Protein AF-A0A920UY02-F1 (afdb_monomer_lite)

pLDDT: mean 94.12, std 7.3, range [57.94, 98.5]

Sequence (84 aa):
MGGIRDGIDAVKALCLGADAAALGTSVIIAGGCIACMQCHVGQCVTGIATQDPEHEDRYKPSIESKNIHRFLETVRWQIPGVDA

Secondary structure (DSSP, 8-state):
-----SHHHHHHHHHTT-S-----HHHHHHTT----S-GGGTB-TTSSSB--HHHHTT--HHHHHHHHHHHHHHHHHHTGGG--

Structure (mmCIF, N/CA/C/O backbone):
data_AF-A0A920UY02-F1
#
_entry.id   AF-A0A920UY02-F1
#
loop_
_atom_site.group_PDB
_atom_site.id
_atom_site.type_symbol
_atom_site.label_atom_id
_atom_site.label_alt_id
_atom_site.label_comp_id
_atom_site.label_asym_id
_atom_site.label_entity_id
_atom_site.label_seq_id
_atom_site.pdbx_PDB_ins_code
_atom_site.Cartn_x
_atom_site.Cartn_y
_atom_site.Cartn_z
_atom_site.occupancy
_atom_site.B_iso_or_equiv
_atom_site.auth_seq_id
_atom_site.auth_comp_id
_atom_site.auth_asym_id
_atom_site.auth_atom_id
_atom_site.pdbx_PDB_model_num
ATOM 1 N N . MET A 1 1 ? 6.445 -9.445 1.835 1.00 61.09 1 MET A N 1
ATOM 2 C CA . MET A 1 1 ? 5.840 -8.282 1.142 1.00 61.09 1 MET A CA 1
ATOM 3 C C . MET A 1 1 ? 6.600 -8.028 -0.153 1.00 61.09 1 MET A C 1
ATOM 5 O O . MET A 1 1 ? 7.815 -8.149 -0.123 1.00 61.09 1 MET A O 1
ATOM 9 N N . GLY A 1 2 ? 5.909 -7.686 -1.249 1.00 80.19 2 GLY A N 1
ATOM 10 C CA . GLY A 1 2 ? 6.488 -7.477 -2.591 1.00 80.19 2 GLY A CA 1
ATOM 11 C C . GLY A 1 2 ? 7.201 -6.135 -2.834 1.00 80.19 2 GLY A C 1
ATOM 12 O O . GLY A 1 2 ? 7.733 -5.928 -3.912 1.00 80.19 2 GLY A O 1
ATOM 13 N N . GLY A 1 3 ? 7.233 -5.221 -1.856 1.00 92.25 3 GLY A N 1
ATOM 14 C CA . GLY A 1 3 ? 8.154 -4.070 -1.846 1.00 92.25 3 GLY A CA 1
ATOM 15 C C . GLY A 1 3 ? 7.914 -2.938 -2.855 1.00 92.25 3 GLY A C 1
ATOM 16 O O . GLY A 1 3 ? 8.612 -1.935 -2.767 1.00 92.25 3 GLY A O 1
ATOM 17 N N . ILE A 1 4 ? 6.938 -3.046 -3.760 1.00 95.88 4 ILE A N 1
ATOM 18 C CA . ILE A 1 4 ? 6.642 -2.014 -4.767 1.00 95.88 4 ILE A CA 1
ATOM 19 C C . ILE A 1 4 ? 6.024 -0.774 -4.109 1.00 95.88 4 ILE A C 1
ATOM 21 O O . ILE A 1 4 ? 4.924 -0.832 -3.544 1.00 95.88 4 ILE A O 1
ATOM 25 N N . ARG A 1 5 ? 6.744 0.351 -4.157 1.00 95.19 5 ARG A N 1
ATOM 26 C CA . ARG A 1 5 ? 6.356 1.602 -3.481 1.00 95.19 5 ARG A CA 1
ATOM 27 C C . ARG A 1 5 ? 5.880 2.692 -4.430 1.00 95.19 5 ARG A C 1
ATOM 29 O O . ARG A 1 5 ? 5.066 3.511 -4.020 1.00 95.19 5 ARG A O 1
ATOM 36 N N . ASP A 1 6 ? 6.371 2.687 -5.659 1.00 95.50 6 ASP A N 1
ATOM 37 C CA . ASP A 1 6 ? 6.12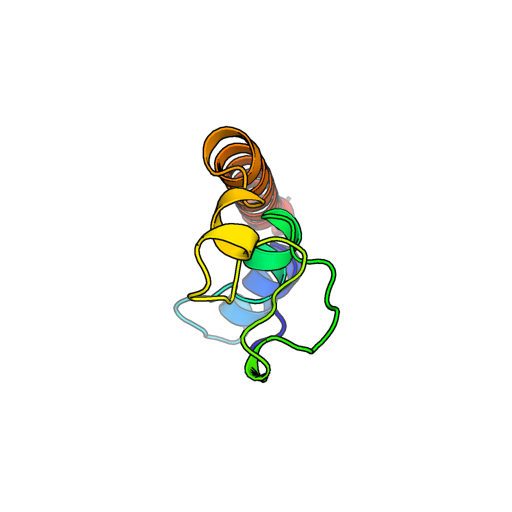4 3.715 -6.661 1.00 95.50 6 ASP A CA 1
ATOM 38 C C . ASP A 1 6 ? 6.104 3.104 -8.076 1.00 95.50 6 ASP A C 1
ATOM 40 O O . ASP A 1 6 ? 6.277 1.893 -8.256 1.00 95.50 6 ASP A O 1
ATOM 44 N N . GLY A 1 7 ? 5.854 3.938 -9.088 1.00 94.75 7 GLY A N 1
ATOM 45 C CA . GLY A 1 7 ? 5.845 3.516 -10.488 1.00 94.75 7 GLY A CA 1
ATOM 46 C C . GLY A 1 7 ? 7.216 3.079 -10.999 1.00 94.75 7 GLY A C 1
ATOM 47 O O . GLY A 1 7 ? 7.283 2.233 -11.882 1.00 94.75 7 GLY A O 1
ATOM 48 N N . ILE A 1 8 ? 8.310 3.571 -10.413 1.00 94.50 8 ILE A N 1
ATOM 49 C CA . ILE A 1 8 ? 9.671 3.200 -10.820 1.00 94.50 8 ILE A CA 1
ATOM 50 C C . ILE A 1 8 ? 9.986 1.767 -10.386 1.00 94.50 8 ILE A C 1
ATOM 52 O O . ILE A 1 8 ? 10.511 0.978 -11.171 1.00 94.50 8 ILE A O 1
ATOM 56 N N . ASP A 1 9 ? 9.648 1.408 -9.149 1.00 95.44 9 ASP A N 1
ATOM 57 C CA . ASP A 1 9 ? 9.768 0.043 -8.642 1.00 95.44 9 ASP A CA 1
ATOM 58 C C . ASP A 1 9 ? 8.877 -0.917 -9.455 1.00 95.44 9 ASP A C 1
ATOM 60 O O . ASP A 1 9 ? 9.306 -2.028 -9.774 1.00 95.44 9 ASP A O 1
ATOM 64 N N . ALA A 1 10 ? 7.681 -0.473 -9.870 1.00 95.12 10 ALA A N 1
ATOM 65 C CA . ALA A 1 10 ? 6.811 -1.244 -10.759 1.00 95.12 10 ALA A CA 1
ATOM 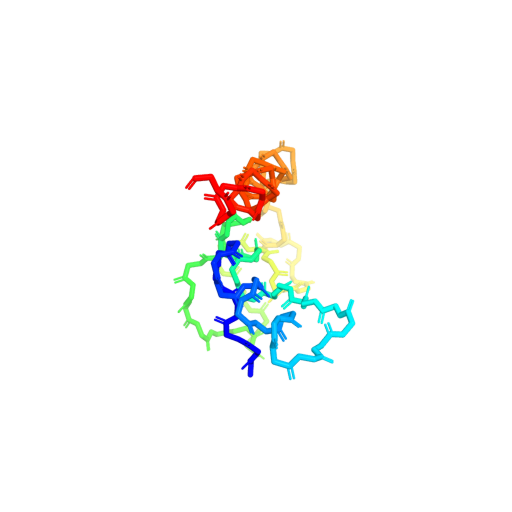66 C C . ALA A 1 10 ? 7.436 -1.457 -12.151 1.00 95.12 10 ALA A C 1
ATOM 68 O O . ALA A 1 10 ? 7.507 -2.596 -12.607 1.00 95.12 10 ALA A O 1
ATOM 69 N N . VAL A 1 11 ? 7.949 -0.405 -12.803 1.00 95.19 11 VAL A N 1
ATOM 70 C CA . VAL A 1 11 ? 8.600 -0.510 -14.123 1.00 95.19 11 VAL A CA 1
ATOM 71 C C . VAL A 1 11 ? 9.818 -1.421 -14.071 1.00 95.19 11 VAL A C 1
ATOM 73 O O . VAL A 1 11 ? 9.971 -2.272 -14.938 1.00 95.19 11 VAL A O 1
ATOM 76 N N . LYS A 1 12 ? 10.653 -1.327 -13.030 1.00 93.62 12 LYS A N 1
ATOM 77 C CA . LYS A 1 12 ? 11.787 -2.250 -12.858 1.00 93.62 12 LYS A CA 1
ATOM 78 C C . LYS A 1 12 ? 11.332 -3.707 -12.836 1.00 93.62 12 LYS A C 1
ATOM 80 O O . LYS A 1 12 ? 11.960 -4.539 -13.483 1.00 93.62 12 LYS A O 1
ATOM 85 N N . ALA A 1 13 ? 10.255 -4.018 -12.112 1.00 94.81 13 ALA A N 1
ATOM 86 C CA . ALA A 1 13 ? 9.713 -5.373 -12.072 1.00 94.81 13 ALA A CA 1
ATOM 87 C C . ALA A 1 13 ? 9.221 -5.829 -13.458 1.00 94.81 13 ALA A C 1
ATOM 89 O O . ALA A 1 13 ? 9.525 -6.948 -13.868 1.00 94.81 13 ALA A O 1
ATOM 90 N N . LEU A 1 14 ? 8.535 -4.952 -14.199 1.00 93.88 14 LEU A N 1
ATOM 91 C CA . LEU A 1 14 ? 8.084 -5.232 -15.567 1.00 93.88 14 LEU A CA 1
ATOM 92 C C . LEU A 1 14 ? 9.270 -5.463 -16.523 1.00 93.88 14 LEU A C 1
ATOM 94 O O . LEU A 1 14 ? 9.284 -6.445 -17.258 1.00 93.88 14 LEU A O 1
ATOM 98 N N . CYS A 1 15 ? 10.315 -4.634 -16.455 1.00 94.06 15 CYS A N 1
ATOM 99 C CA . CYS A 1 15 ? 11.531 -4.785 -17.264 1.00 94.06 15 CYS A CA 1
ATOM 100 C C . CYS A 1 15 ? 12.304 -6.077 -16.961 1.00 94.06 15 CYS A C 1
ATOM 102 O O . CYS A 1 15 ? 12.996 -6.599 -17.832 1.00 94.06 15 CYS A O 1
ATOM 104 N N . LEU A 1 16 ? 12.190 -6.608 -15.741 1.00 96.19 16 LEU A N 1
ATOM 105 C CA . LEU A 1 16 ? 12.750 -7.909 -15.361 1.00 96.19 16 LEU A CA 1
ATOM 106 C C . LEU A 1 16 ? 11.911 -9.099 -15.864 1.00 96.19 16 LEU A C 1
ATOM 108 O O . LEU A 1 16 ? 12.285 -10.245 -15.621 1.00 96.19 16 LEU A O 1
ATOM 112 N N . GLY A 1 17 ? 10.808 -8.840 -16.572 1.00 96.31 17 GLY A N 1
ATOM 113 C CA . GLY A 1 17 ? 9.956 -9.852 -17.192 1.00 96.31 17 GLY A CA 1
ATOM 114 C C . GLY A 1 17 ? 8.682 -10.180 -16.415 1.00 96.31 17 GLY A C 1
ATOM 115 O O . GLY A 1 17 ? 8.070 -11.206 -16.695 1.00 96.31 17 GLY A O 1
ATOM 116 N N . ALA A 1 18 ? 8.277 -9.366 -15.435 1.00 96.31 18 ALA A N 1
ATOM 117 C CA . ALA A 1 18 ? 6.975 -9.540 -14.793 1.00 96.31 18 ALA A CA 1
ATOM 118 C C . ALA A 1 18 ? 5.838 -9.072 -15.717 1.00 96.31 18 ALA A C 1
ATOM 120 O O . ALA A 1 18 ? 5.908 -7.982 -16.278 1.00 96.31 18 ALA A O 1
ATOM 121 N N . ASP A 1 19 ? 4.749 -9.840 -15.798 1.00 96.88 19 ASP A N 1
ATOM 122 C CA . ASP A 1 19 ? 3.542 -9.427 -16.535 1.00 96.88 19 ASP A CA 1
ATOM 123 C C . ASP A 1 19 ? 2.716 -8.372 -15.776 1.00 96.88 19 ASP A C 1
ATOM 125 O O . ASP A 1 19 ? 1.935 -7.626 -16.366 1.00 96.88 19 ASP A O 1
ATOM 129 N N . ALA A 1 20 ? 2.860 -8.317 -14.447 1.00 93.75 20 ALA A N 1
ATOM 130 C CA . ALA A 1 20 ? 2.151 -7.3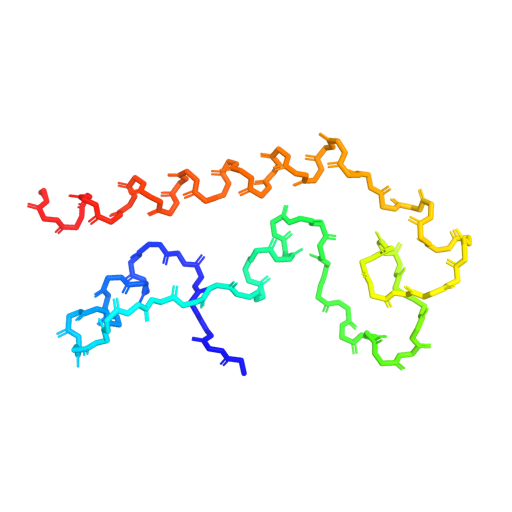82 -13.581 1.00 93.75 20 ALA A CA 1
ATOM 131 C C . ALA A 1 20 ? 2.920 -7.106 -12.280 1.00 93.75 20 ALA A C 1
ATOM 133 O O . ALA A 1 20 ? 3.639 -7.963 -11.762 1.00 93.75 20 ALA A O 1
ATOM 134 N N . ALA A 1 21 ? 2.698 -5.921 -11.706 1.00 93.75 21 ALA A N 1
ATOM 135 C CA . ALA A 1 21 ? 3.201 -5.536 -10.391 1.00 93.75 21 ALA A CA 1
ATOM 136 C C . ALA A 1 21 ? 2.032 -5.288 -9.425 1.00 93.75 21 ALA A C 1
ATOM 138 O O . ALA A 1 21 ? 1.127 -4.506 -9.715 1.00 93.75 21 ALA A O 1
ATOM 139 N N . ALA A 1 22 ? 2.058 -5.939 -8.261 1.00 94.06 22 ALA A N 1
ATOM 140 C CA . ALA A 1 22 ? 1.048 -5.766 -7.221 1.00 94.06 22 ALA A CA 1
ATOM 141 C C . ALA A 1 22 ? 1.540 -4.806 -6.130 1.00 94.06 22 ALA A C 1
ATOM 143 O O . ALA A 1 22 ? 2.632 -4.974 -5.580 1.00 94.06 22 ALA A O 1
ATOM 144 N N . LEU A 1 23 ? 0.701 -3.834 -5.769 1.00 95.25 23 LEU A N 1
ATOM 145 C CA . LEU A 1 23 ? 0.955 -2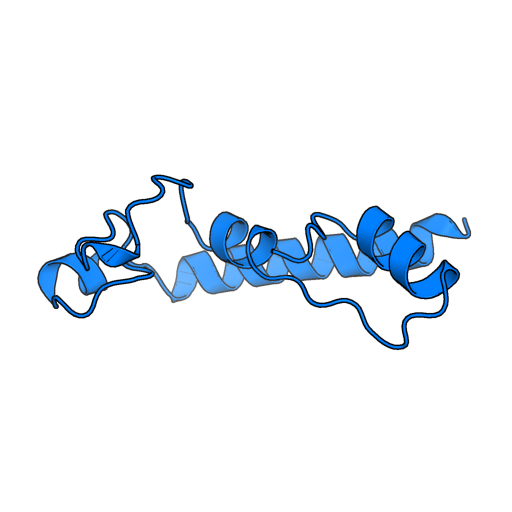.912 -4.665 1.00 95.25 23 LEU A CA 1
ATOM 146 C C . LEU A 1 23 ? 0.085 -3.295 -3.463 1.00 95.25 23 LEU A C 1
ATOM 148 O O . LEU A 1 23 ? -1.129 -3.425 -3.581 1.00 95.25 23 LEU A O 1
ATOM 152 N N . GLY A 1 24 ? 0.718 -3.481 -2.303 1.00 94.88 24 GLY A N 1
ATOM 153 C CA . GLY A 1 24 ? 0.047 -3.868 -1.057 1.00 94.88 24 GLY A CA 1
ATOM 154 C C . GLY A 1 24 ? 0.287 -2.843 0.043 1.00 94.88 24 GLY A C 1
ATOM 155 O O . GLY A 1 24 ? -0.557 -1.986 0.290 1.00 94.88 24 GLY A O 1
ATOM 156 N N . THR A 1 25 ? 1.468 -2.897 0.677 1.00 96.19 25 THR A N 1
ATOM 157 C CA . THR A 1 25 ? 1.823 -1.992 1.786 1.00 96.19 25 THR A CA 1
ATOM 158 C C . THR A 1 25 ? 1.677 -0.526 1.401 1.00 96.19 25 THR A C 1
ATOM 160 O O . THR A 1 25 ? 1.070 0.239 2.134 1.00 96.19 25 THR A O 1
ATOM 163 N N . SER A 1 26 ? 2.209 -0.125 0.249 1.00 96.62 26 SER A N 1
ATOM 164 C CA . SER A 1 26 ? 2.165 1.263 -0.220 1.00 96.62 26 SER A CA 1
ATOM 165 C C . SER A 1 26 ? 0.733 1.782 -0.383 1.00 96.62 26 SER A C 1
ATOM 167 O O . SER A 1 26 ? 0.443 2.898 0.040 1.00 96.62 26 SER A O 1
ATOM 169 N N . VAL A 1 27 ? -0.183 0.943 -0.877 1.00 96.94 27 VAL A N 1
ATOM 170 C CA . VAL A 1 27 ? -1.608 1.282 -1.020 1.00 96.94 27 VAL A CA 1
ATOM 171 C C . VAL A 1 27 ? -2.278 1.465 0.338 1.00 96.94 27 VAL A C 1
ATOM 173 O O . VAL A 1 27 ? -2.963 2.462 0.544 1.00 96.94 27 VAL A O 1
ATOM 176 N N . ILE A 1 28 ? -2.064 0.554 1.292 1.00 96.25 28 ILE A N 1
ATOM 177 C CA . ILE A 1 28 ? -2.686 0.693 2.619 1.00 96.25 28 ILE A CA 1
ATOM 178 C C . ILE A 1 28 ? -2.076 1.842 3.430 1.00 96.25 28 ILE A C 1
ATOM 180 O O . ILE A 1 28 ? -2.782 2.445 4.229 1.00 96.25 28 ILE A O 1
ATOM 184 N N . ILE A 1 29 ? -0.799 2.188 3.215 1.00 97.12 29 ILE A N 1
ATOM 185 C CA . ILE A 1 29 ? -0.176 3.394 3.789 1.00 97.12 29 ILE A CA 1
ATOM 186 C C . ILE A 1 29 ? -0.815 4.651 3.194 1.00 97.12 29 ILE A C 1
ATOM 188 O O . ILE A 1 29 ? -1.205 5.542 3.943 1.00 97.12 29 ILE A O 1
ATOM 192 N N . ALA A 1 30 ? -1.001 4.704 1.871 1.00 97.62 30 ALA A N 1
ATOM 193 C CA . ALA A 1 30 ? -1.728 5.799 1.229 1.00 97.62 30 ALA A CA 1
ATOM 194 C C . ALA A 1 30 ? -3.178 5.909 1.732 1.00 97.62 30 ALA A C 1
ATOM 196 O O . ALA A 1 30 ? -3.707 7.010 1.830 1.00 97.62 30 ALA A O 1
ATOM 197 N N . GLY A 1 31 ? -3.797 4.779 2.081 1.00 97.31 31 GLY A N 1
ATOM 198 C CA . GLY A 1 31 ? -5.122 4.705 2.692 1.00 97.31 31 GLY A CA 1
ATOM 199 C C . GLY A 1 31 ? -5.155 4.880 4.213 1.00 97.31 31 GLY A C 1
ATOM 200 O O . GLY A 1 31 ? -6.143 4.472 4.814 1.00 97.31 31 GLY A O 1
ATOM 201 N N . GLY A 1 32 ? -4.100 5.404 4.846 1.00 96.88 32 GLY A N 1
ATOM 202 C CA . GLY A 1 32 ? -4.113 5.788 6.263 1.00 96.88 32 GLY A CA 1
ATOM 203 C C . GLY A 1 32 ? -3.435 4.814 7.233 1.00 96.88 32 GLY A C 1
ATOM 204 O O . GLY A 1 32 ? -3.512 5.006 8.445 1.00 96.88 32 GLY A O 1
ATOM 205 N N . CYS A 1 33 ? -2.757 3.765 6.763 1.00 97.19 33 CYS A N 1
ATOM 206 C CA . CYS A 1 33 ? -1.941 2.920 7.637 1.00 97.19 33 CYS A CA 1
ATOM 207 C C . CYS A 1 33 ? -0.710 3.692 8.139 1.00 97.19 33 CYS A C 1
ATOM 209 O O . CYS A 1 33 ? -0.008 4.343 7.370 1.00 97.19 33 CYS A O 1
ATOM 211 N N . ILE A 1 34 ? -0.410 3.560 9.431 1.00 96.75 34 ILE A N 1
ATOM 212 C CA . ILE A 1 34 ? 0.752 4.192 10.082 1.00 96.75 34 ILE A CA 1
ATOM 213 C C . ILE A 1 34 ? 1.907 3.214 10.343 1.00 96.75 34 ILE A C 1
ATOM 215 O O . ILE A 1 34 ? 2.836 3.533 11.076 1.00 96.75 34 ILE A O 1
ATOM 219 N N . ALA A 1 35 ? 1.829 1.998 9.793 1.00 95.94 35 ALA A N 1
ATOM 220 C CA . ALA A 1 35 ? 2.813 0.932 9.993 1.00 95.94 35 ALA A CA 1
ATOM 221 C C . ALA A 1 35 ? 3.105 0.600 11.475 1.00 95.94 35 ALA A C 1
ATOM 223 O O . ALA A 1 35 ? 4.244 0.327 11.839 1.00 95.94 35 ALA A O 1
ATOM 224 N N . CYS A 1 36 ? 2.078 0.557 12.333 1.00 95.56 36 CYS A N 1
ATOM 225 C CA . CYS A 1 36 ? 2.239 0.197 13.750 1.00 95.56 36 CYS A CA 1
ATOM 226 C C . CYS A 1 36 ? 2.598 -1.284 13.992 1.00 95.56 36 CYS A C 1
ATOM 228 O O . CYS A 1 36 ? 2.922 -1.654 15.113 1.00 95.56 36 CYS A O 1
ATOM 230 N N . MET A 1 37 ? 2.527 -2.135 12.958 1.00 95.31 37 MET A N 1
ATOM 231 C CA . MET A 1 37 ? 2.863 -3.570 12.999 1.00 95.31 37 MET A CA 1
ATOM 232 C C . MET A 1 37 ? 2.039 -4.411 13.994 1.00 95.31 37 MET A C 1
ATOM 234 O O . MET A 1 37 ? 2.452 -5.495 14.397 1.00 95.31 37 MET A O 1
ATOM 238 N N . GLN A 1 38 ? 0.833 -3.956 14.340 1.00 95.88 38 GLN A N 1
ATOM 239 C CA . GLN A 1 38 ? -0.071 -4.635 15.281 1.00 95.88 38 GLN A CA 1
ATOM 240 C C . GLN A 1 38 ? -1.321 -5.228 14.617 1.00 95.88 38 GLN A C 1
ATOM 242 O O . GLN A 1 38 ? -2.312 -5.503 15.286 1.00 95.88 38 GLN A O 1
ATOM 247 N N . CYS A 1 39 ? -1.299 -5.463 13.301 1.00 96.38 39 CYS A N 1
ATOM 248 C CA . CYS A 1 39 ? -2.479 -5.933 12.563 1.00 96.38 39 CYS A CA 1
ATOM 249 C C . CYS A 1 39 ? -3.057 -7.253 13.112 1.00 96.38 39 CYS A C 1
ATOM 251 O O . CYS A 1 39 ? -4.264 -7.450 13.089 1.00 96.38 39 CYS A O 1
ATOM 253 N N . HIS A 1 40 ? -2.208 -8.140 13.640 1.00 96.38 40 HIS A N 1
ATOM 254 C CA . HIS A 1 40 ? -2.610 -9.440 14.192 1.00 96.38 40 HIS A CA 1
ATOM 255 C C . HIS A 1 40 ? -3.335 -9.348 15.547 1.00 96.38 40 HIS A C 1
ATOM 257 O O . HIS A 1 40 ? -3.956 -10.319 15.963 1.00 96.38 40 HIS A O 1
ATOM 263 N N . VAL A 1 41 ? -3.254 -8.206 16.239 1.00 96.00 41 VAL A N 1
ATOM 264 C CA . VAL A 1 41 ? -3.902 -7.989 17.545 1.00 96.00 41 VAL A CA 1
ATOM 265 C C . VAL A 1 41 ? -5.407 -7.748 17.380 1.00 96.00 41 VAL A C 1
ATOM 267 O O . VAL A 1 41 ? -6.172 -7.922 18.320 1.00 96.00 41 VAL A O 1
ATOM 270 N N . GLY A 1 42 ? -5.846 -7.335 16.186 1.00 94.62 42 GLY A N 1
ATOM 271 C CA . GLY A 1 42 ? -7.242 -6.992 15.914 1.00 94.62 42 GLY A CA 1
ATOM 272 C C . GLY A 1 42 ? -7.666 -5.611 16.426 1.00 94.62 42 GLY A C 1
ATOM 273 O O . GLY A 1 42 ? -8.827 -5.252 16.276 1.00 94.62 42 GLY A O 1
ATOM 274 N N . GLN A 1 43 ? -6.747 -4.808 16.975 1.00 95.06 43 GLN A N 1
ATOM 275 C CA . GLN A 1 43 ? -7.000 -3.450 17.485 1.00 95.06 43 GLN A CA 1
ATOM 276 C C . GLN A 1 43 ? -6.296 -2.382 16.635 1.00 95.06 43 GLN A C 1
ATOM 278 O O . GLN A 1 43 ? -5.503 -1.576 17.121 1.00 95.06 43 GLN A O 1
ATOM 283 N N . CYS A 1 44 ? -6.531 -2.395 15.321 1.00 96.88 44 CYS A N 1
ATOM 284 C CA . CYS A 1 44 ? -5.939 -1.404 14.426 1.00 96.88 44 CYS A CA 1
ATOM 285 C C . CYS A 1 44 ? -6.395 0.014 14.804 1.00 96.88 44 CYS A C 1
ATOM 287 O O . CYS A 1 44 ? -7.575 0.341 14.718 1.00 96.88 44 CYS A O 1
ATOM 289 N N . VAL A 1 45 ? -5.448 0.882 15.172 1.00 94.56 45 VAL A N 1
ATOM 290 C CA . VAL A 1 45 ? -5.752 2.246 15.641 1.00 94.56 45 VAL A CA 1
ATOM 291 C C . VAL A 1 45 ? -6.374 3.144 14.571 1.00 94.56 45 VAL A C 1
ATOM 293 O O . VAL A 1 45 ? -7.046 4.109 14.921 1.00 94.56 45 VAL A O 1
ATOM 296 N N . THR A 1 46 ? -6.181 2.812 13.291 1.00 96.44 46 THR A N 1
ATOM 297 C CA . THR A 1 46 ? -6.758 3.532 12.146 1.00 96.44 46 THR A CA 1
ATOM 298 C C . THR A 1 46 ? -7.960 2.822 11.518 1.00 96.44 46 THR A C 1
ATOM 300 O O . THR A 1 46 ? -8.515 3.335 10.553 1.00 96.44 46 THR A O 1
ATOM 303 N N . GLY A 1 47 ? -8.365 1.658 12.039 1.00 96.75 47 GLY A N 1
ATOM 304 C CA . GLY A 1 47 ? -9.562 0.938 11.586 1.00 96.75 47 GLY A CA 1
ATOM 305 C C . GLY A 1 47 ? -9.404 0.069 10.331 1.00 96.75 47 GLY A C 1
ATOM 306 O O . GLY A 1 47 ? -10.393 -0.449 9.836 1.00 96.75 47 GLY A O 1
ATOM 307 N N . ILE A 1 48 ? -8.185 -0.139 9.815 1.00 96.75 48 ILE A N 1
ATOM 308 C CA . ILE A 1 48 ? -7.957 -0.930 8.583 1.00 96.75 48 ILE A CA 1
ATOM 309 C C . ILE A 1 48 ? -8.028 -2.445 8.833 1.00 96.75 48 ILE A C 1
ATOM 311 O O . ILE A 1 48 ? -8.627 -3.184 8.060 1.00 96.75 48 ILE A O 1
ATOM 315 N N . ALA A 1 49 ? -7.350 -2.924 9.880 1.00 96.69 49 ALA A N 1
ATOM 316 C CA . ALA A 1 49 ? -7.178 -4.351 10.173 1.00 96.69 49 ALA A CA 1
ATOM 317 C C . ALA A 1 49 ? -7.762 -4.690 11.553 1.00 96.69 49 ALA A C 1
ATOM 319 O O . ALA A 1 49 ? -7.038 -4.965 12.510 1.00 96.69 49 ALA A O 1
ATOM 320 N N . THR A 1 50 ? -9.082 -4.583 11.670 1.00 96.94 50 THR A N 1
ATOM 321 C CA . THR A 1 50 ? -9.854 -4.861 12.887 1.00 96.94 50 THR A CA 1
ATOM 322 C C . THR A 1 50 ? -11.216 -5.444 12.511 1.00 96.94 50 THR A C 1
ATOM 324 O O . THR A 1 50 ? -11.622 -5.345 11.358 1.00 96.94 50 THR A O 1
ATOM 327 N N . GLN A 1 51 ? -11.880 -6.101 13.459 1.00 95.88 51 GLN A N 1
ATOM 328 C CA . GLN A 1 51 ? -13.284 -6.529 13.363 1.00 95.88 51 GLN A CA 1
ATOM 329 C C . GLN A 1 51 ? -14.115 -5.956 14.528 1.00 95.88 51 GLN A C 1
ATOM 331 O O . GLN A 1 51 ? -15.266 -6.334 14.715 1.00 95.88 51 GLN A O 1
ATOM 336 N N . ASP A 1 52 ? -13.504 -5.100 15.356 1.00 96.19 52 ASP A N 1
ATOM 337 C CA . ASP A 1 52 ? -14.168 -4.411 16.458 1.00 96.19 52 ASP A CA 1
ATOM 338 C C . ASP A 1 52 ? -14.871 -3.155 15.909 1.00 96.19 52 ASP A C 1
ATOM 340 O O . ASP A 1 52 ? -14.179 -2.280 15.372 1.00 96.19 52 ASP A O 1
ATOM 344 N N . PRO A 1 53 ? -16.205 -3.031 16.062 1.00 96.12 53 PRO A N 1
ATOM 345 C CA . PRO A 1 53 ? -16.965 -1.893 15.550 1.00 96.12 53 PRO A CA 1
ATOM 346 C C . PRO A 1 53 ? -16.436 -0.525 16.005 1.00 96.12 53 PRO A C 1
ATOM 348 O O . PRO A 1 53 ? -16.459 0.424 15.223 1.00 96.12 53 PRO A O 1
ATOM 351 N N . GLU A 1 54 ? -15.914 -0.403 17.234 1.00 95.81 54 GLU A N 1
ATOM 352 C CA . GLU A 1 54 ? -15.385 0.875 17.745 1.00 95.81 54 GLU A CA 1
ATOM 353 C C . GLU A 1 54 ? -14.075 1.295 17.065 1.00 95.81 54 GLU A C 1
ATOM 355 O O . GLU A 1 54 ? -13.730 2.479 16.993 1.00 95.81 54 GLU A O 1
ATOM 360 N N . HIS A 1 55 ? -13.296 0.319 16.603 1.00 96.00 55 HIS A N 1
ATOM 361 C CA . HIS A 1 55 ? -12.060 0.569 15.877 1.00 96.00 55 HIS A CA 1
ATOM 362 C C . HIS A 1 55 ? -12.331 0.755 14.381 1.00 96.00 55 HIS A C 1
ATOM 364 O O . HIS A 1 55 ? -11.680 1.595 13.761 1.00 96.00 55 HIS A O 1
ATOM 370 N N . GLU A 1 56 ? -13.292 0.022 13.814 1.00 96.25 56 GLU A N 1
ATOM 3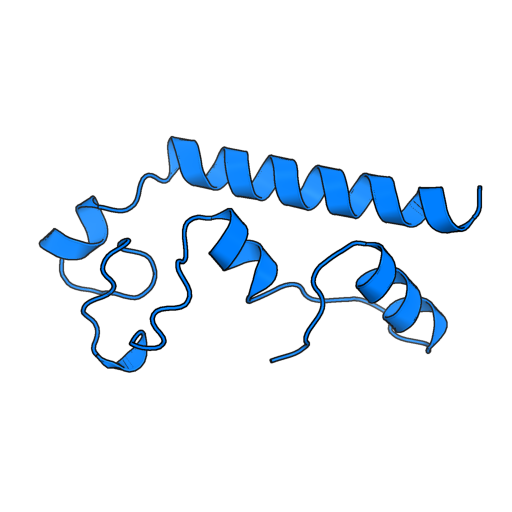71 C CA . GLU A 1 56 ? -13.700 0.129 12.408 1.00 96.25 56 GLU A CA 1
ATOM 372 C C . GLU A 1 56 ? -14.261 1.522 12.073 1.00 96.25 56 GLU A C 1
ATOM 374 O O . GLU A 1 56 ? -13.872 2.102 11.058 1.00 96.25 56 GLU A O 1
ATOM 379 N N . ASP A 1 57 ? -15.059 2.123 12.967 1.00 96.56 57 ASP A N 1
ATOM 380 C CA . ASP A 1 57 ? -15.634 3.474 12.797 1.00 96.56 57 ASP A CA 1
ATOM 381 C C . ASP A 1 57 ? -14.571 4.586 12.654 1.00 96.56 57 ASP A C 1
ATOM 383 O O . ASP A 1 57 ? -14.823 5.667 12.120 1.00 96.56 57 ASP A O 1
ATOM 387 N N . ARG A 1 58 ? -13.327 4.320 13.074 1.00 96.06 58 ARG A N 1
ATOM 388 C CA . ARG A 1 58 ? -12.208 5.265 12.917 1.00 96.06 58 ARG A CA 1
ATOM 389 C C . ARG A 1 58 ? -11.770 5.408 11.463 1.00 96.06 58 ARG A C 1
ATOM 391 O O . ARG A 1 58 ? -11.161 6.426 11.114 1.00 96.06 58 ARG A O 1
ATOM 398 N N . TYR A 1 59 ? -12.035 4.403 10.627 1.00 97.62 59 TYR A N 1
ATOM 399 C CA . TYR A 1 59 ? -11.670 4.439 9.221 1.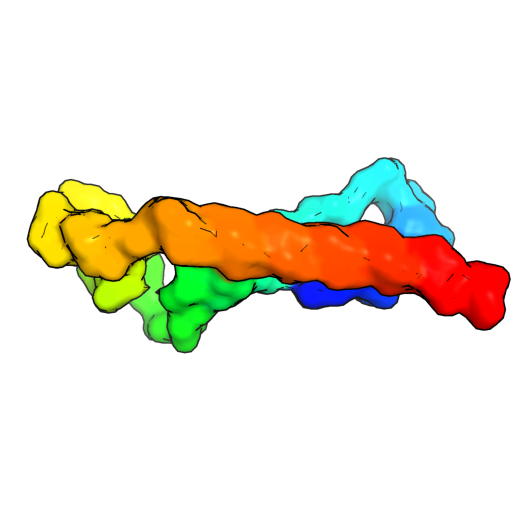00 97.62 59 TYR A CA 1
ATOM 400 C C . TYR A 1 59 ? -12.591 5.392 8.457 1.00 97.62 59 TYR A C 1
ATOM 402 O O . TYR A 1 59 ? -13.801 5.420 8.663 1.00 97.62 59 TYR A O 1
ATOM 410 N N . LYS A 1 60 ? -12.033 6.185 7.534 1.00 97.06 60 LYS A N 1
ATOM 411 C CA . LYS A 1 60 ? -12.794 7.179 6.757 1.00 97.06 60 LYS A CA 1
ATOM 412 C C . LYS A 1 60 ? -12.816 6.818 5.268 1.00 97.06 60 LYS A C 1
ATOM 414 O O . LYS A 1 60 ? -12.090 7.449 4.493 1.00 97.06 60 LYS A O 1
ATOM 419 N N . PRO A 1 61 ? -13.668 5.870 4.815 1.00 96.56 61 PRO A N 1
ATOM 420 C CA . PRO A 1 61 ? -13.652 5.366 3.438 1.00 96.56 61 PRO A CA 1
ATOM 421 C C . PRO A 1 61 ? -13.697 6.455 2.360 1.00 96.56 61 PRO A C 1
ATOM 423 O O . PRO A 1 61 ? -13.004 6.368 1.349 1.00 96.56 61 PRO A O 1
ATOM 426 N N . SER A 1 62 ? -14.482 7.513 2.569 1.00 97.31 62 SER A N 1
ATOM 427 C CA . SER A 1 62 ? -14.657 8.602 1.597 1.00 97.31 62 SER A CA 1
ATOM 428 C C . SER A 1 62 ? -13.413 9.479 1.410 1.00 97.31 62 SER A C 1
ATOM 430 O O . SER A 1 62 ? -13.245 10.082 0.348 1.00 97.31 62 SER A O 1
ATOM 432 N N . ILE A 1 63 ? -12.552 9.566 2.427 1.00 97.62 63 ILE A N 1
ATOM 433 C CA . ILE A 1 63 ? -11.289 10.309 2.385 1.00 97.62 63 ILE A CA 1
ATOM 434 C C . ILE A 1 63 ? -10.179 9.377 1.904 1.00 97.62 63 ILE A C 1
ATOM 436 O O . ILE A 1 63 ? -9.480 9.702 0.945 1.00 97.62 63 ILE A O 1
ATOM 440 N N . GLU A 1 64 ? -10.068 8.194 2.506 1.00 98.00 64 GLU A N 1
ATOM 441 C CA . GLU A 1 64 ? -8.964 7.278 2.222 1.00 98.00 64 GLU A CA 1
ATOM 442 C C . GLU A 1 64 ? -9.032 6.684 0.813 1.00 98.00 64 GLU A C 1
ATOM 444 O O . GLU A 1 64 ? -8.001 6.542 0.161 1.00 98.00 64 GLU A O 1
ATOM 449 N N . SER A 1 65 ? -10.229 6.458 0.260 1.00 98.06 65 SER A N 1
ATOM 450 C CA . SER A 1 65 ? -10.374 6.078 -1.156 1.00 98.06 65 SER A CA 1
ATOM 451 C C . SER A 1 65 ? -9.824 7.139 -2.113 1.00 98.06 65 SER A C 1
ATOM 453 O O . SER A 1 65 ? -9.198 6.796 -3.116 1.00 98.06 65 SER A O 1
ATOM 455 N N . LYS A 1 66 ? -9.987 8.432 -1.800 1.00 98.50 66 LYS A N 1
ATOM 456 C CA . LYS A 1 66 ? -9.423 9.531 -2.601 1.00 98.50 66 LYS A CA 1
ATOM 457 C C . LYS A 1 66 ? -7.904 9.592 -2.470 1.00 98.50 66 LYS A C 1
ATOM 459 O O . LYS A 1 66 ? -7.227 9.887 -3.455 1.00 98.50 66 LYS A O 1
ATOM 464 N N . ASN A 1 67 ? -7.371 9.304 -1.283 1.00 98.31 67 ASN A N 1
ATOM 465 C CA . ASN A 1 67 ? -5.928 9.229 -1.057 1.00 98.31 67 ASN A CA 1
ATOM 466 C C . ASN A 1 67 ? -5.310 8.066 -1.844 1.00 98.31 67 ASN A C 1
ATOM 468 O O . ASN A 1 67 ? -4.341 8.274 -2.574 1.00 98.31 67 ASN A O 1
ATOM 472 N N . ILE A 1 68 ? -5.933 6.884 -1.789 1.00 98.25 68 ILE A N 1
ATOM 473 C CA . ILE A 1 68 ? -5.550 5.713 -2.587 1.00 98.25 68 ILE A CA 1
ATOM 474 C C . ILE A 1 68 ? -5.625 6.031 -4.083 1.00 98.25 68 ILE A C 1
ATOM 476 O O . ILE A 1 68 ? -4.675 5.755 -4.812 1.00 98.25 68 ILE A O 1
ATOM 480 N N . HIS A 1 69 ? -6.708 6.659 -4.549 1.00 98.25 69 HIS A N 1
ATOM 481 C CA . HIS A 1 69 ? -6.851 7.046 -5.953 1.00 98.25 69 HIS A CA 1
ATOM 482 C C . HIS A 1 69 ? -5.727 7.987 -6.403 1.00 98.25 69 HIS A C 1
ATOM 484 O O . HIS A 1 69 ? -5.079 7.725 -7.413 1.00 98.25 69 HIS A O 1
ATOM 490 N N . ARG A 1 70 ? -5.430 9.041 -5.632 1.00 98.06 70 ARG A N 1
ATOM 491 C CA . ARG A 1 70 ? -4.341 9.978 -5.951 1.00 98.06 70 ARG A CA 1
ATOM 492 C C . ARG A 1 70 ? -2.974 9.289 -5.971 1.00 98.06 70 ARG A C 1
ATOM 494 O O . ARG A 1 70 ? -2.138 9.609 -6.817 1.00 98.06 70 ARG A O 1
ATOM 501 N N . PHE A 1 71 ? -2.749 8.348 -5.056 1.00 98.00 71 PHE A N 1
ATOM 502 C CA . PHE A 1 71 ? -1.535 7.540 -5.033 1.00 98.00 71 PHE A CA 1
ATOM 503 C C . PHE A 1 71 ? -1.410 6.687 -6.304 1.00 98.00 71 PHE A C 1
ATOM 505 O O . PHE A 1 71 ? -0.389 6.759 -6.983 1.00 98.00 71 PHE A O 1
ATOM 512 N N . LEU A 1 72 ? -2.461 5.953 -6.679 1.00 97.31 72 LEU A N 1
ATOM 513 C CA . LEU A 1 72 ? -2.459 5.117 -7.882 1.00 97.31 72 LEU A CA 1
ATOM 514 C C . LEU A 1 72 ? -2.349 5.939 -9.174 1.00 97.31 72 LEU A C 1
ATOM 516 O O . LEU A 1 72 ? -1.640 5.523 -10.085 1.00 97.31 72 LEU A O 1
ATOM 520 N N . GLU A 1 73 ? -2.972 7.118 -9.250 1.00 97.31 73 GLU A N 1
ATOM 521 C CA . GLU A 1 73 ? -2.768 8.047 -10.371 1.00 97.31 73 GLU A CA 1
ATOM 522 C C . GLU A 1 73 ? -1.308 8.499 -10.453 1.00 97.31 73 GLU A C 1
ATOM 524 O O . GLU A 1 73 ? -0.724 8.496 -11.531 1.00 97.31 73 GLU A O 1
ATOM 529 N N . THR A 1 74 ? -0.671 8.820 -9.324 1.00 95.81 74 THR A N 1
ATOM 530 C CA . THR A 1 74 ? 0.760 9.169 -9.311 1.00 95.81 74 THR A CA 1
ATOM 531 C C . THR A 1 74 ? 1.621 8.019 -9.837 1.00 95.81 74 THR A C 1
ATOM 533 O O . THR A 1 74 ? 2.472 8.237 -10.696 1.00 95.81 74 THR A O 1
ATOM 536 N N . VAL A 1 75 ? 1.370 6.790 -9.373 1.00 95.50 75 VAL A N 1
ATOM 537 C CA . VAL A 1 75 ? 2.062 5.584 -9.860 1.00 95.50 75 VAL A CA 1
ATOM 538 C C . VAL A 1 75 ? 1.855 5.416 -11.367 1.00 95.50 75 VAL A C 1
ATOM 540 O O . VAL A 1 75 ? 2.817 5.185 -12.098 1.00 95.50 75 VAL A O 1
ATOM 543 N N . ARG A 1 76 ? 0.621 5.599 -11.850 1.00 94.31 76 ARG A N 1
ATOM 544 C CA . ARG A 1 76 ? 0.279 5.546 -13.275 1.00 94.31 76 ARG A CA 1
ATOM 545 C C . ARG A 1 76 ? 1.050 6.577 -14.094 1.00 94.31 76 ARG A C 1
ATOM 547 O O . ARG A 1 76 ? 1.499 6.227 -15.175 1.00 94.31 76 ARG A O 1
ATOM 554 N N . TRP A 1 77 ? 1.195 7.815 -13.618 1.00 94.50 77 TRP A N 1
ATOM 555 C CA . TRP A 1 77 ? 1.936 8.867 -14.329 1.00 94.50 77 TRP A CA 1
ATOM 556 C C . TRP A 1 77 ? 3.449 8.650 -14.323 1.00 94.50 77 TRP A C 1
ATOM 558 O O . TRP A 1 77 ? 4.127 9.059 -15.261 1.00 94.50 77 TRP A O 1
ATOM 568 N N . GLN A 1 78 ? 3.984 7.987 -13.298 1.00 94.06 78 GLN A N 1
ATOM 569 C CA . GLN A 1 78 ? 5.410 7.674 -13.217 1.00 94.06 78 GLN A CA 1
ATOM 570 C C . GLN A 1 78 ? 5.845 6.624 -14.243 1.00 94.06 78 GLN A C 1
ATOM 572 O O . GLN A 1 78 ? 6.940 6.749 -14.772 1.00 94.06 78 GLN A O 1
ATOM 577 N N . ILE A 1 79 ? 5.001 5.632 -14.551 1.00 90.75 79 ILE A N 1
ATOM 578 C CA . ILE A 1 79 ? 5.309 4.556 -15.511 1.00 90.75 79 ILE A CA 1
ATOM 579 C C . ILE A 1 79 ? 5.712 5.092 -16.903 1.00 90.75 79 ILE A C 1
ATOM 581 O O . ILE A 1 79 ? 6.821 4.793 -17.333 1.00 90.75 79 ILE A O 1
ATOM 585 N N . PRO A 1 80 ? 4.893 5.905 -17.604 1.00 89.25 80 PRO A N 1
ATOM 586 C CA . PRO A 1 80 ? 5.273 6.459 -18.904 1.00 89.25 80 PRO A CA 1
ATOM 587 C C . PRO A 1 80 ? 6.389 7.506 -18.800 1.00 89.25 80 PRO A C 1
ATOM 589 O O . PRO A 1 80 ? 7.059 7.778 -19.788 1.00 89.25 80 PRO A O 1
ATOM 592 N N . GLY A 1 81 ? 6.601 8.100 -17.621 1.00 85.69 81 GLY A N 1
ATOM 593 C CA . GLY A 1 81 ? 7.689 9.049 -17.390 1.00 85.69 81 GLY A CA 1
ATOM 594 C C . GLY A 1 81 ? 9.082 8.413 -17.348 1.00 85.69 81 GLY A C 1
ATOM 595 O O . GLY A 1 81 ? 10.059 9.151 -17.335 1.00 85.69 81 GLY A O 1
ATOM 596 N N . VAL A 1 82 ? 9.196 7.079 -17.315 1.00 78.19 82 VAL A N 1
ATOM 597 C CA . VAL A 1 82 ? 10.497 6.384 -17.339 1.00 78.19 82 VAL A CA 1
ATOM 598 C C . VAL A 1 82 ? 11.124 6.369 -18.737 1.00 78.19 82 VAL A C 1
ATOM 600 O O . VAL A 1 82 ? 12.346 6.320 -18.844 1.00 78.19 82 VAL A O 1
ATOM 603 N N . ASP A 1 83 ? 10.306 6.459 -19.787 1.00 60.88 83 ASP A N 1
ATOM 604 C CA . ASP A 1 83 ? 10.745 6.433 -21.190 1.00 60.88 83 ASP A CA 1
ATOM 605 C C . ASP A 1 83 ? 10.915 7.842 -21.803 1.00 60.88 83 ASP A C 1
ATOM 607 O O . ASP A 1 83 ? 11.154 7.963 -23.008 1.00 60.88 83 ASP A O 1
ATOM 611 N N . ALA A 1 84 ? 10.745 8.902 -20.998 1.00 57.94 84 ALA A N 1
ATOM 612 C CA . ALA A 1 84 ? 10.778 10.309 -21.416 1.00 57.94 84 ALA A CA 1
ATOM 613 C C . ALA A 1 84 ? 12.140 10.988 -21.196 1.00 57.94 84 ALA A C 1
ATOM 615 O O . ALA A 1 84 ? 12.848 10.635 -20.226 1.00 57.94 84 ALA A O 1
#

Radius of gyration: 15.13 Å; chains: 1; bounding box: 30×20×39 Å

Foldseek 3Di:
DQPDQALVSFLVCVVVPDPGDDDDPNLVVLLPQPPPVCLVVQQRCQLPRHPDPVNVVSRDCVVSVVSSVVRVVRRVVVNVVVVD